Protein AF-A0A2E0JYD3-F1 (afdb_monomer_lite)

Foldseek 3Di:
DVVVVVVVVVVCVVVVVVVCVCVVCVPPDDDPVVVVVVVCVVVVVVVVVVQVVQQDPVRDRVDDPLNVVLVVQLVVVCVVVVDNVRSVVVSVVSSVVVVVVPD

pLDDT: mean 79.3, std 8.09, range [50.38, 93.44]

Radius of gyration: 19.15 Å; chains: 1; bounding box: 35×36×52 Å

Structure (mmCIF, N/CA/C/O backbone):
data_AF-A0A2E0JYD3-F1
#
_entry.id   AF-A0A2E0JYD3-F1
#
loop_
_atom_site.group_PDB
_atom_site.id
_atom_site.type_symbol
_atom_site.label_atom_id
_atom_site.label_alt_id
_atom_site.label_comp_id
_atom_site.label_asym_id
_atom_site.label_entity_id
_atom_site.label_seq_id
_atom_site.pdbx_PDB_ins_code
_atom_site.Cartn_x
_atom_site.Cartn_y
_atom_site.Cartn_z
_atom_site.occupancy
_atom_site.B_iso_or_equiv
_atom_site.auth_seq_id
_atom_site.auth_comp_id
_atom_site.auth_asym_id
_atom_site.auth_atom_id
_atom_site.pdbx_PDB_model_num
ATOM 1 N N . MET A 1 1 ? 16.755 -21.239 9.951 1.00 60.41 1 MET A N 1
ATOM 2 C CA . MET A 1 1 ? 16.155 -21.185 11.306 1.00 60.41 1 MET A CA 1
ATOM 3 C C . MET A 1 1 ? 15.994 -19.756 11.841 1.00 60.41 1 MET A C 1
ATOM 5 O O . MET A 1 1 ? 15.071 -19.540 12.607 1.00 60.41 1 MET A O 1
ATOM 9 N N . SER A 1 2 ? 16.799 -18.769 11.420 1.00 83.50 2 SER A N 1
ATOM 10 C CA . SER A 1 2 ? 16.642 -17.349 11.807 1.00 83.50 2 SER A CA 1
ATOM 11 C C . SER A 1 2 ? 15.534 -16.603 11.044 1.00 83.50 2 SER A C 1
ATOM 13 O O . SER A 1 2 ? 14.799 -15.829 11.646 1.00 83.50 2 SER A O 1
ATOM 15 N N . LEU A 1 3 ? 15.362 -16.871 9.742 1.00 86.75 3 LEU A N 1
ATOM 16 C CA . LEU A 1 3 ? 14.348 -16.201 8.906 1.00 86.75 3 LEU A CA 1
ATOM 17 C C . LEU A 1 3 ? 12.910 -16.449 9.377 1.00 86.75 3 LEU A C 1
ATOM 19 O O . LEU A 1 3 ? 12.113 -15.520 9.413 1.00 86.75 3 LEU A O 1
ATOM 23 N N . PHE A 1 4 ? 12.592 -17.683 9.781 1.00 89.88 4 PHE A N 1
ATOM 24 C CA . PHE A 1 4 ? 11.268 -18.032 10.302 1.00 89.88 4 PHE A CA 1
ATOM 25 C C . PHE A 1 4 ? 10.915 -17.190 11.534 1.00 89.88 4 PHE A C 1
ATOM 27 O O . PHE A 1 4 ? 9.871 -16.546 11.565 1.00 89.88 4 PHE A O 1
ATOM 34 N N . TRP A 1 5 ? 11.825 -17.120 12.509 1.00 92.00 5 TRP A N 1
ATOM 35 C CA . TRP A 1 5 ? 11.648 -16.279 13.692 1.00 92.00 5 TRP A CA 1
ATOM 36 C C . TRP A 1 5 ? 11.594 -14.788 13.356 1.00 92.00 5 TRP A C 1
ATOM 38 O O . TRP A 1 5 ? 10.828 -14.065 13.984 1.00 92.00 5 TRP A O 1
ATOM 48 N N . GLY A 1 6 ? 12.337 -14.337 12.340 1.00 89.75 6 GLY A N 1
ATOM 49 C CA . GLY A 1 6 ? 12.255 -12.968 11.828 1.00 89.75 6 GLY A CA 1
ATOM 50 C C . GLY A 1 6 ? 10.866 -12.616 11.286 1.00 89.75 6 GLY A C 1
ATOM 51 O O . GLY A 1 6 ? 10.304 -11.596 11.673 1.00 89.75 6 GLY A O 1
ATOM 52 N N . ILE A 1 7 ? 10.276 -13.481 10.456 1.00 89.81 7 ILE A N 1
ATOM 53 C CA . ILE A 1 7 ? 8.919 -13.289 9.915 1.00 89.81 7 ILE A CA 1
ATOM 54 C C . ILE A 1 7 ? 7.879 -13.324 11.041 1.00 89.81 7 ILE A C 1
ATOM 56 O O . ILE A 1 7 ? 6.985 -12.481 11.076 1.00 89.81 7 ILE A O 1
ATOM 60 N N . VAL A 1 8 ? 8.011 -14.262 11.985 1.00 93.44 8 VAL A 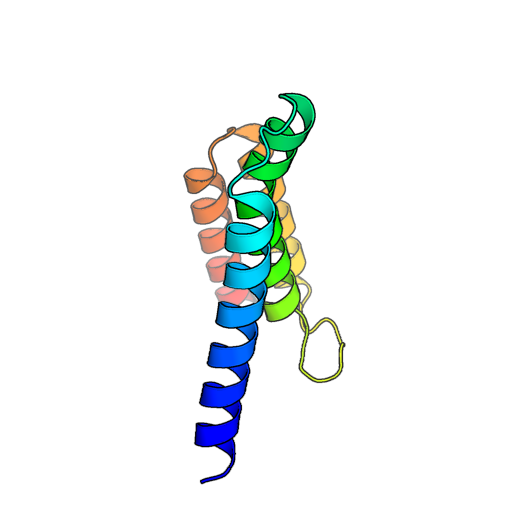N 1
ATOM 61 C CA . VAL A 1 8 ? 7.108 -14.371 13.140 1.00 93.44 8 VAL A CA 1
ATOM 62 C C . VAL A 1 8 ? 7.176 -13.112 14.009 1.00 93.44 8 VAL A C 1
ATOM 64 O O . VAL A 1 8 ? 6.135 -12.543 14.326 1.00 93.44 8 VAL A O 1
ATOM 67 N N . LEU A 1 9 ? 8.375 -12.627 14.347 1.00 92.44 9 LEU A N 1
ATOM 68 C CA . LEU A 1 9 ? 8.553 -11.393 15.120 1.00 92.44 9 LEU A CA 1
ATOM 69 C C . LEU A 1 9 ? 8.031 -10.160 14.376 1.00 92.44 9 LEU A C 1
ATOM 71 O O . LEU A 1 9 ? 7.368 -9.327 14.989 1.00 92.44 9 LEU A O 1
ATOM 75 N N . ALA A 1 10 ? 8.275 -10.054 13.067 1.00 89.56 10 ALA A N 1
ATOM 76 C CA . ALA A 1 10 ? 7.747 -8.965 12.248 1.00 89.56 10 ALA A CA 1
ATOM 77 C C . ALA A 1 10 ? 6.210 -8.986 12.201 1.00 89.56 10 ALA A C 1
ATOM 79 O O . ALA A 1 10 ? 5.571 -7.947 12.370 1.00 89.56 10 ALA A O 1
ATOM 80 N N . GLY A 1 11 ? 5.611 -10.170 12.045 1.00 87.75 11 GLY A N 1
ATOM 81 C CA . GLY A 1 11 ? 4.162 -10.357 12.069 1.00 87.75 11 GLY A CA 1
ATOM 82 C C . GLY A 1 11 ? 3.546 -9.999 13.421 1.00 87.75 11 GLY A C 1
ATOM 83 O O . GLY A 1 11 ? 2.576 -9.242 13.469 1.00 87.75 11 GLY A O 1
ATOM 84 N N . ILE A 1 12 ? 4.138 -10.477 14.523 1.00 92.56 12 ILE A N 1
ATOM 85 C CA . ILE A 1 12 ? 3.709 -10.127 15.885 1.00 92.56 12 ILE A CA 1
ATOM 86 C C . ILE A 1 12 ? 3.826 -8.618 16.094 1.00 92.56 12 ILE A C 1
ATOM 88 O O . ILE A 1 12 ? 2.862 -7.993 16.527 1.00 92.56 12 ILE A O 1
ATOM 92 N N . GLY A 1 13 ? 4.961 -8.010 15.743 1.00 90.19 13 GLY A N 1
ATOM 93 C CA . GLY A 1 13 ? 5.177 -6.570 15.874 1.00 90.19 13 GLY A CA 1
ATOM 94 C C . GLY A 1 13 ? 4.125 -5.756 15.120 1.00 90.19 13 GLY A C 1
ATOM 95 O O . GLY A 1 13 ? 3.495 -4.880 15.709 1.00 90.19 13 GLY A O 1
ATOM 96 N N . ALA A 1 14 ? 3.863 -6.096 13.855 1.00 87.44 14 ALA A N 1
ATOM 97 C CA . ALA A 1 14 ? 2.863 -5.421 13.032 1.00 87.44 14 ALA A CA 1
ATOM 98 C C . ALA A 1 14 ? 1.443 -5.535 13.613 1.00 87.44 14 ALA A C 1
ATOM 100 O O . ALA A 1 14 ? 0.733 -4.531 13.717 1.00 87.44 14 ALA A O 1
ATOM 101 N N . TYR A 1 15 ? 1.032 -6.734 14.043 1.00 86.69 15 TYR A N 1
ATOM 102 C CA . TYR A 1 15 ? -0.284 -6.939 14.657 1.00 86.69 15 TYR A CA 1
ATOM 103 C C . TYR A 1 15 ? -0.416 -6.228 16.001 1.00 86.69 15 TYR A C 1
ATOM 105 O O . TYR A 1 15 ? -1.455 -5.629 16.270 1.00 86.69 15 TYR A O 1
ATOM 113 N N . THR A 1 16 ? 0.635 -6.246 16.820 1.00 90.06 16 THR A N 1
ATOM 114 C CA . THR A 1 16 ? 0.636 -5.591 18.133 1.00 90.06 16 THR A CA 1
ATOM 115 C C . THR A 1 16 ? 0.559 -4.076 17.978 1.00 90.06 16 THR A C 1
ATOM 117 O O . THR A 1 16 ? -0.213 -3.433 18.685 1.00 90.06 16 THR A O 1
ATOM 120 N N . MET A 1 17 ? 1.283 -3.503 17.008 1.00 84.81 17 MET A N 1
ATOM 121 C CA . MET A 1 17 ? 1.193 -2.072 16.707 1.00 84.81 17 MET A CA 1
ATOM 122 C C . MET A 1 17 ? -0.212 -1.687 16.235 1.00 84.81 17 MET A C 1
ATOM 124 O O . MET A 1 17 ? -0.762 -0.675 16.646 1.00 84.81 17 MET A O 1
ATOM 128 N N . ARG A 1 18 ? -0.844 -2.514 15.399 1.00 82.75 18 ARG A N 1
ATOM 129 C CA . ARG A 1 18 ? -2.215 -2.248 14.950 1.00 82.75 18 ARG A CA 1
ATOM 130 C C . ARG A 1 18 ? -3.221 -2.361 16.099 1.00 82.75 18 ARG A C 1
ATOM 132 O O . ARG A 1 18 ? -4.121 -1.532 16.214 1.00 82.75 18 ARG A O 1
ATOM 139 N N . ALA A 1 19 ? -3.058 -3.369 16.953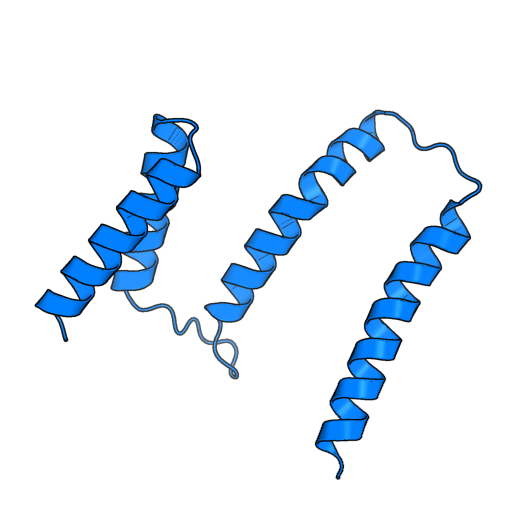 1.00 82.88 19 ALA A N 1
ATOM 140 C CA . ALA A 1 19 ? -3.921 -3.614 18.101 1.00 82.88 19 ALA A CA 1
ATOM 141 C C . ALA A 1 19 ? -3.787 -2.532 19.179 1.00 82.88 19 ALA A C 1
ATOM 143 O O . ALA A 1 19 ? -4.790 -2.181 19.794 1.00 82.88 19 ALA A O 1
ATOM 144 N N . SER A 1 20 ? -2.593 -1.965 19.386 1.00 84.69 20 SER A N 1
ATOM 145 C CA . SER A 1 20 ? -2.389 -0.896 20.367 1.00 84.69 20 SER A CA 1
ATOM 146 C C . SER A 1 20 ? -3.230 0.334 20.027 1.00 84.69 20 SER A C 1
ATOM 148 O O . SER A 1 20 ? -3.939 0.830 20.897 1.00 84.69 20 SER A O 1
ATOM 150 N N . PHE A 1 21 ? -3.252 0.760 18.759 1.00 76.44 21 PHE A N 1
ATOM 151 C CA . PHE A 1 21 ? -4.109 1.856 18.306 1.00 76.44 21 PHE A CA 1
ATOM 152 C C . PHE A 1 21 ? -5.593 1.537 18.480 1.00 76.44 21 PHE A C 1
ATOM 154 O O . PHE A 1 21 ? -6.330 2.374 18.981 1.00 76.44 21 PHE A O 1
ATOM 161 N N . VAL A 1 22 ? -6.046 0.334 18.126 1.00 79.12 22 VAL A N 1
ATOM 162 C CA . VAL A 1 22 ? -7.465 -0.031 18.281 1.00 79.12 22 VAL A CA 1
ATOM 163 C C . VAL A 1 22 ? -7.874 -0.063 19.755 1.00 79.12 22 VAL A C 1
ATOM 165 O O . VAL A 1 22 ? -8.921 0.469 20.107 1.00 79.12 22 VAL A O 1
ATOM 168 N N . LEU A 1 23 ? -7.052 -0.646 20.630 1.00 78.69 23 LEU A N 1
ATOM 169 C CA . LEU A 1 23 ? -7.358 -0.779 22.055 1.00 78.69 23 LEU A CA 1
ATOM 170 C C . LEU A 1 23 ? -7.285 0.566 22.789 1.00 78.69 23 LEU A C 1
ATOM 172 O O . LEU A 1 23 ? -8.204 0.884 23.541 1.00 78.69 23 LEU A O 1
ATOM 176 N N . LEU A 1 24 ? -6.252 1.377 22.534 1.00 78.75 24 LEU A N 1
ATOM 177 C CA . LEU A 1 24 ? -6.083 2.702 23.150 1.00 78.75 24 LEU A CA 1
ATOM 178 C C . LEU A 1 24 ? -7.178 3.691 22.735 1.00 78.75 24 LEU A C 1
ATOM 180 O O . LEU A 1 24 ? -7.550 4.557 23.521 1.00 78.75 24 LEU A O 1
ATOM 184 N N . LEU A 1 25 ? -7.698 3.566 21.513 1.00 72.94 25 LEU A N 1
ATOM 185 C CA . LEU A 1 25 ? -8.690 4.483 20.944 1.00 72.94 25 LEU A CA 1
ATOM 186 C C . LEU A 1 25 ? -10.117 3.912 20.952 1.00 72.94 25 LEU A C 1
ATOM 188 O O . LEU A 1 25 ? -11.045 4.602 20.541 1.00 72.94 25 LEU A O 1
ATOM 192 N N . SER A 1 26 ? -10.312 2.696 21.477 1.00 73.69 26 SER A N 1
ATOM 193 C CA . SER A 1 26 ? -11.612 2.004 21.549 1.00 73.69 26 SER A CA 1
ATOM 194 C C . SER A 1 26 ? -12.698 2.772 22.314 1.00 73.69 26 SER A C 1
ATOM 196 O O . SER A 1 26 ? -13.882 2.557 22.069 1.00 73.69 26 SER A O 1
ATOM 198 N N . GLY A 1 27 ? -12.309 3.676 23.219 1.00 70.62 27 GLY A N 1
ATOM 199 C CA . GLY A 1 27 ? -13.224 4.512 24.002 1.00 70.62 27 GLY A CA 1
ATOM 200 C C . GLY A 1 27 ? -13.392 5.949 23.497 1.00 70.62 27 GLY A C 1
ATOM 201 O O . GLY A 1 27 ? -14.087 6.727 24.145 1.00 70.62 27 GLY A O 1
ATOM 202 N N . VAL A 1 28 ? -12.748 6.337 22.388 1.00 75.19 28 VAL A N 1
ATOM 203 C CA . VAL A 1 28 ? -12.742 7.725 21.898 1.00 75.19 28 VAL A CA 1
ATOM 204 C C . VAL A 1 28 ? -13.625 7.853 20.660 1.00 75.19 28 VAL A C 1
ATOM 206 O O . VAL A 1 28 ? -13.387 7.217 19.637 1.00 75.19 28 VAL A O 1
ATOM 209 N N . THR A 1 29 ? -14.632 8.723 20.720 1.00 73.50 29 THR A N 1
ATOM 210 C CA . THR A 1 29 ? -15.406 9.118 19.538 1.00 73.50 29 THR A CA 1
ATOM 211 C C . THR A 1 29 ? -14.595 10.109 18.710 1.00 73.50 29 THR A C 1
ATOM 213 O O . THR A 1 29 ? -14.269 11.200 19.186 1.00 73.50 29 THR A O 1
ATOM 216 N N . PHE A 1 30 ? -14.264 9.749 17.473 1.00 74.00 30 PH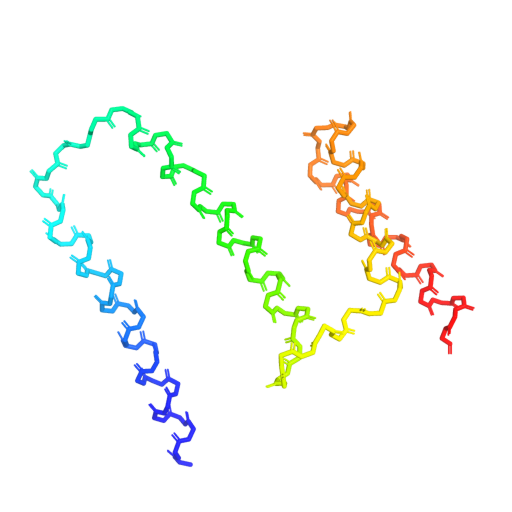E A N 1
ATOM 217 C CA . PHE A 1 30 ? -13.528 10.639 16.578 1.00 74.00 30 PHE A CA 1
ATOM 218 C C . PHE A 1 30 ? -14.438 11.716 15.980 1.00 74.00 30 PHE A C 1
ATOM 220 O O . PHE A 1 30 ? -15.570 11.413 15.609 1.00 74.00 30 PHE A O 1
ATOM 227 N N . PRO A 1 31 ? -13.944 12.954 15.809 1.00 81.19 31 PRO A N 1
ATOM 228 C CA . PRO A 1 31 ? -14.655 13.969 15.042 1.00 81.19 31 PRO A CA 1
ATOM 229 C C . PRO A 1 31 ? -14.733 13.573 13.557 1.00 81.19 31 PRO A C 1
ATOM 231 O O . PRO A 1 31 ? -13.784 13.002 13.013 1.00 81.19 31 PRO A O 1
ATOM 234 N N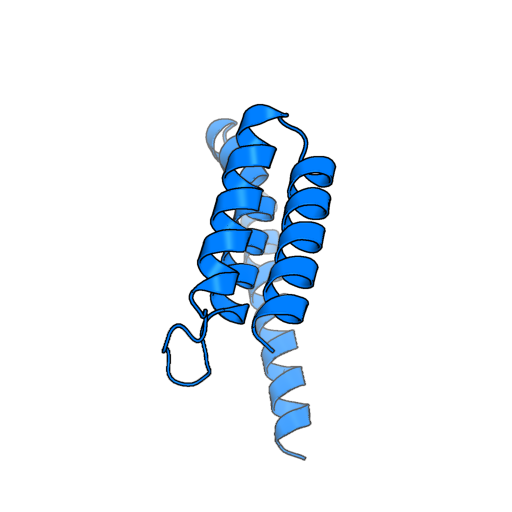 . ASP A 1 32 ? -15.813 13.961 12.871 1.00 80.44 32 ASP A N 1
ATOM 235 C CA . ASP A 1 32 ? -16.115 13.579 11.475 1.00 80.44 32 ASP A CA 1
ATOM 236 C C . ASP A 1 32 ? -14.971 13.845 10.483 1.00 80.44 32 ASP A C 1
ATOM 238 O O . ASP A 1 32 ? -14.797 13.144 9.484 1.00 80.44 32 ASP A O 1
ATOM 242 N N . ARG A 1 33 ? -14.149 14.865 10.761 1.00 79.00 33 ARG A N 1
ATOM 243 C CA . ARG A 1 33 ? -12.985 15.211 9.936 1.00 79.00 33 ARG A CA 1
ATOM 244 C C . ARG A 1 33 ? -11.908 14.119 9.963 1.00 79.00 33 ARG A C 1
ATOM 246 O O . ARG A 1 33 ? -11.283 13.882 8.936 1.00 79.00 33 ARG A O 1
ATOM 253 N N . VAL A 1 34 ? -11.696 13.461 11.104 1.00 79.81 34 VAL A N 1
ATOM 254 C CA . VAL A 1 34 ? -10.706 12.380 11.247 1.00 79.81 34 VAL A CA 1
ATOM 255 C C . VAL A 1 34 ? -11.200 11.123 10.541 1.00 79.81 34 VAL A C 1
ATOM 257 O O . VAL A 1 34 ? -10.437 10.524 9.793 1.00 79.81 34 VAL A O 1
ATOM 260 N N . ILE A 1 35 ? -12.483 10.782 10.685 1.00 79.88 35 ILE A N 1
ATOM 261 C CA . ILE A 1 35 ? -13.096 9.622 10.017 1.00 79.88 35 ILE A CA 1
ATOM 262 C C . ILE A 1 35 ? -12.931 9.726 8.496 1.00 79.88 35 ILE A C 1
ATOM 264 O O . ILE A 1 35 ? -12.437 8.799 7.863 1.00 79.88 35 ILE A O 1
ATOM 268 N N . ARG A 1 36 ? -13.203 10.905 7.922 1.00 81.75 36 ARG A N 1
ATOM 269 C CA . ARG A 1 36 ? -13.023 11.141 6.482 1.00 81.75 36 ARG A CA 1
ATOM 270 C C . ARG A 1 36 ? -11.579 10.927 6.010 1.00 81.75 36 ARG A C 1
ATOM 272 O O . ARG A 1 36 ? -11.361 10.492 4.884 1.00 81.75 36 ARG A O 1
ATOM 279 N N . ILE A 1 37 ? -10.585 11.254 6.836 1.00 79.44 37 ILE A N 1
ATOM 280 C CA . ILE A 1 37 ? -9.169 11.013 6.511 1.00 79.44 37 ILE A CA 1
ATOM 281 C C . ILE A 1 37 ? -8.849 9.518 6.633 1.00 79.44 37 ILE A C 1
ATOM 283 O O . ILE A 1 37 ? -8.158 8.974 5.773 1.00 79.44 37 ILE A O 1
ATOM 287 N N . LEU A 1 38 ? -9.385 8.845 7.657 1.00 79.38 38 LEU A N 1
ATOM 288 C CA . LEU A 1 38 ? -9.202 7.408 7.873 1.00 79.38 38 LEU A CA 1
ATOM 289 C C . LEU A 1 38 ? -9.754 6.563 6.713 1.00 79.38 38 LEU A C 1
ATOM 291 O O . LEU A 1 38 ? -9.117 5.576 6.347 1.00 79.38 38 LEU A O 1
ATOM 295 N N . ASP A 1 39 ? -10.839 6.989 6.061 1.00 83.75 39 ASP A N 1
ATOM 296 C CA . ASP A 1 39 ? -11.376 6.321 4.862 1.00 83.75 39 ASP A CA 1
ATOM 297 C C . ASP A 1 39 ? -10.365 6.266 3.699 1.00 83.75 39 ASP A C 1
ATOM 299 O O . ASP A 1 39 ? -10.391 5.349 2.877 1.00 83.75 39 ASP A O 1
ATOM 303 N N . HIS A 1 40 ? -9.422 7.213 3.645 1.00 84.25 40 HIS A N 1
ATOM 304 C CA . HIS A 1 40 ? -8.391 7.277 2.605 1.00 84.25 40 HIS A CA 1
ATOM 305 C C . HIS A 1 40 ? -7.105 6.528 2.981 1.00 84.25 40 HIS A C 1
ATOM 307 O O . HIS A 1 40 ? -6.218 6.376 2.140 1.00 84.25 40 HIS A O 1
ATOM 313 N N . VAL A 1 41 ? -6.998 6.009 4.210 1.00 82.94 41 VAL A N 1
ATOM 314 C CA . VAL A 1 41 ? -5.815 5.257 4.659 1.00 82.94 41 VAL A CA 1
ATOM 315 C C . VAL A 1 41 ? -5.677 3.948 3.891 1.00 82.94 41 VAL A C 1
ATOM 317 O O . VAL A 1 41 ? -4.569 3.602 3.496 1.00 82.94 41 VAL A O 1
ATOM 320 N N . GLY A 1 42 ? -6.779 3.241 3.620 1.00 83.31 42 GLY A N 1
ATOM 321 C CA . GLY A 1 42 ? -6.754 2.006 2.826 1.00 83.31 42 GLY A CA 1
ATOM 322 C C . GLY A 1 42 ? -6.113 2.215 1.445 1.00 83.31 42 GLY A C 1
ATOM 323 O O . GLY A 1 42 ? -5.095 1.585 1.148 1.00 83.31 42 GLY A O 1
ATOM 324 N N . PRO A 1 43 ? -6.640 3.141 0.623 1.00 84.62 43 PRO A N 1
ATOM 325 C CA . PRO A 1 43 ? -6.028 3.516 -0.650 1.00 84.62 43 PRO A CA 1
ATOM 326 C C . PRO A 1 43 ? -4.576 4.006 -0.527 1.00 84.62 43 PRO A C 1
ATOM 328 O O . PRO A 1 43 ? -3.737 3.632 -1.345 1.00 84.62 43 PRO A O 1
ATOM 331 N N . ALA A 1 44 ? -4.255 4.800 0.500 1.00 84.44 44 ALA A N 1
ATOM 332 C CA . ALA A 1 44 ? -2.902 5.319 0.708 1.00 84.44 44 ALA A CA 1
ATOM 333 C C . ALA A 1 44 ? -1.885 4.209 1.021 1.00 84.44 44 ALA A C 1
ATOM 335 O O . ALA A 1 44 ? -0.778 4.217 0.486 1.00 84.44 44 ALA A O 1
ATOM 336 N N . VAL A 1 45 ? -2.264 3.227 1.843 1.00 86.50 45 VAL A N 1
ATOM 337 C CA . VAL A 1 45 ? -1.416 2.070 2.160 1.00 86.50 45 VAL A CA 1
ATOM 338 C C . VAL A 1 45 ? -1.186 1.217 0.917 1.00 86.50 45 VAL A C 1
ATOM 340 O O . VAL A 1 45 ? -0.053 0.819 0.663 1.00 86.50 45 VAL A O 1
ATOM 343 N N . MET A 1 46 ? -2.220 0.980 0.106 1.00 83.94 46 MET A N 1
ATOM 344 C CA . MET A 1 46 ? -2.061 0.244 -1.153 1.00 83.94 46 MET A CA 1
ATOM 345 C C . MET A 1 46 ? -1.094 0.956 -2.106 1.00 83.94 46 MET A C 1
ATOM 347 O O . MET A 1 46 ? -0.225 0.307 -2.684 1.00 83.94 46 MET A O 1
ATOM 351 N N . ALA A 1 47 ? -1.182 2.284 -2.220 1.00 82.31 47 ALA A N 1
ATOM 352 C CA . ALA A 1 47 ? -0.239 3.070 -3.013 1.00 82.31 47 ALA A CA 1
ATOM 353 C C . ALA A 1 47 ? 1.196 2.978 -2.465 1.00 82.31 47 ALA A C 1
ATOM 355 O O . ALA A 1 47 ? 2.136 2.779 -3.231 1.00 82.31 47 ALA A O 1
ATOM 356 N N . ALA A 1 48 ? 1.368 3.063 -1.144 1.00 84.44 48 ALA A N 1
ATOM 357 C CA . ALA A 1 48 ? 2.674 2.924 -0.506 1.00 84.44 48 ALA A CA 1
ATOM 358 C C . ALA A 1 48 ? 3.294 1.541 -0.756 1.00 84.44 48 ALA A C 1
ATOM 360 O O . ALA A 1 48 ? 4.476 1.457 -1.079 1.00 84.44 48 ALA A O 1
ATOM 361 N N . LEU A 1 49 ? 2.498 0.468 -0.675 1.00 84.25 49 LEU A N 1
ATOM 362 C CA . LEU A 1 49 ? 2.959 -0.888 -0.979 1.00 84.25 49 LEU A CA 1
ATOM 363 C C . LEU A 1 49 ? 3.454 -1.002 -2.424 1.00 84.25 49 LEU A C 1
ATOM 365 O O . LEU A 1 49 ? 4.546 -1.520 -2.642 1.00 84.25 49 LEU A O 1
ATOM 369 N N . VAL A 1 50 ? 2.714 -0.449 -3.390 1.00 81.94 50 VAL A N 1
ATOM 370 C CA . VAL A 1 50 ? 3.140 -0.422 -4.800 1.00 81.94 50 VAL A CA 1
ATOM 371 C C . VAL A 1 50 ? 4.480 0.304 -4.957 1.00 81.94 50 VAL A C 1
ATOM 373 O O . VAL A 1 50 ? 5.385 -0.198 -5.618 1.00 81.94 50 VAL A O 1
ATOM 376 N N . VAL A 1 51 ? 4.656 1.451 -4.300 1.00 80.75 51 VAL A N 1
ATOM 377 C CA . VAL A 1 51 ? 5.929 2.190 -4.339 1.00 80.75 51 VAL A CA 1
ATOM 378 C C . VAL A 1 51 ? 7.069 1.368 -3.736 1.00 80.75 51 VAL A C 1
ATOM 380 O O . VAL A 1 51 ? 8.147 1.300 -4.323 1.00 80.75 51 VAL A O 1
ATOM 383 N N . THR A 1 52 ? 6.840 0.695 -2.605 1.00 80.19 52 THR A N 1
ATOM 384 C CA . THR A 1 52 ? 7.862 -0.180 -2.010 1.00 80.19 52 THR A CA 1
ATOM 385 C C . THR A 1 52 ? 8.192 -1.384 -2.882 1.00 80.19 52 THR A C 1
ATOM 387 O O . THR A 1 52 ? 9.345 -1.784 -2.915 1.00 80.19 52 THR A O 1
ATOM 390 N N . THR A 1 53 ? 7.234 -1.932 -3.638 1.00 78.12 53 THR A N 1
ATOM 391 C CA . THR A 1 53 ? 7.519 -3.016 -4.595 1.00 78.12 53 THR A CA 1
ATOM 392 C C . THR A 1 53 ? 8.306 -2.547 -5.817 1.00 78.12 53 THR A C 1
ATOM 394 O O . THR A 1 53 ? 8.984 -3.355 -6.434 1.00 78.12 53 THR A O 1
ATOM 397 N N . LEU A 1 54 ? 8.240 -1.254 -6.151 1.00 73.19 54 LEU A N 1
ATOM 398 C CA . LEU A 1 54 ? 9.030 -0.627 -7.221 1.00 73.19 54 LEU A CA 1
ATOM 399 C C . LEU A 1 54 ? 10.410 -0.140 -6.742 1.00 73.19 54 LEU A C 1
ATOM 401 O O . LEU A 1 54 ? 11.223 0.324 -7.543 1.00 73.19 54 LEU A O 1
ATOM 405 N N . THR A 1 55 ? 10.664 -0.196 -5.434 1.00 77.12 55 THR A N 1
ATOM 406 C CA . THR A 1 55 ? 11.921 0.237 -4.821 1.00 77.12 55 THR A CA 1
ATOM 407 C C . THR A 1 55 ? 12.753 -1.001 -4.503 1.00 77.12 55 THR A C 1
ATOM 409 O O . THR A 1 55 ? 12.348 -1.832 -3.693 1.00 77.12 55 THR A O 1
ATOM 412 N N . GLY A 1 56 ? 13.916 -1.127 -5.142 1.00 70.31 56 GLY A N 1
ATOM 413 C CA . GLY A 1 56 ? 14.831 -2.246 -4.941 1.00 70.31 56 GLY A CA 1
ATOM 414 C C . GLY A 1 56 ? 15.444 -2.249 -3.538 1.00 70.31 56 GLY A C 1
ATOM 415 O O . GLY A 1 56 ? 15.402 -1.258 -2.804 1.00 70.31 56 GLY A O 1
ATOM 416 N N . SER A 1 57 ? 16.070 -3.367 -3.162 1.00 62.28 57 SER A N 1
ATOM 417 C CA . SER A 1 57 ? 16.612 -3.586 -1.809 1.00 62.28 57 SER A CA 1
ATOM 418 C C . SER A 1 57 ? 17.700 -2.583 -1.376 1.00 62.28 57 SER A C 1
ATOM 420 O O . SER A 1 57 ? 17.985 -2.492 -0.183 1.00 62.28 57 SER A O 1
ATOM 422 N N . GLU A 1 58 ? 18.302 -1.840 -2.310 1.00 63.06 58 GLU A N 1
ATOM 423 C CA . GLU A 1 58 ? 19.297 -0.784 -2.045 1.00 63.06 58 GLU A CA 1
ATOM 424 C C . GLU A 1 58 ? 18.695 0.634 -1.990 1.00 63.06 58 GLU A C 1
ATOM 426 O O . GLU A 1 58 ? 19.426 1.615 -1.869 1.00 63.06 58 GLU A O 1
ATOM 431 N N . GLY A 1 59 ? 17.368 0.778 -2.091 1.00 58.56 59 GLY A N 1
ATOM 432 C CA . GLY A 1 59 ? 16.710 2.087 -2.170 1.00 58.56 59 GLY A CA 1
ATOM 433 C C . GLY A 1 59 ? 16.805 2.747 -3.550 1.00 58.56 59 GLY A C 1
ATOM 434 O O . GLY A 1 59 ? 16.415 3.903 -3.705 1.00 58.56 59 GLY A O 1
ATOM 435 N N . GLN A 1 60 ? 17.306 2.023 -4.555 1.00 60.75 60 GLN A N 1
ATOM 436 C CA . GLN A 1 60 ? 17.260 2.450 -5.949 1.00 60.75 60 GLN A CA 1
ATOM 437 C C . GLN A 1 60 ? 15.868 2.163 -6.521 1.00 60.75 60 GLN A C 1
ATOM 439 O O . GLN A 1 60 ? 15.288 1.104 -6.274 1.00 60.75 60 GLN A O 1
ATOM 444 N N . LEU A 1 61 ? 15.321 3.115 -7.277 1.00 61.84 61 LEU A N 1
ATOM 445 C CA . LEU A 1 61 ? 14.119 2.890 -8.076 1.00 61.84 61 LEU A CA 1
ATOM 446 C C . LEU A 1 61 ? 14.494 1.912 -9.189 1.00 61.84 61 LEU A C 1
ATOM 448 O O . LEU A 1 61 ? 15.138 2.298 -10.160 1.00 61.84 61 LEU A O 1
ATOM 452 N N . GLU A 1 62 ? 14.104 0.651 -9.022 1.00 65.06 62 GLU A N 1
ATOM 453 C CA . GLU A 1 62 ? 14.289 -0.392 -10.038 1.00 65.06 62 GLU A CA 1
ATOM 454 C C . GLU A 1 62 ? 13.242 -0.262 -11.157 1.00 65.06 62 GLU A C 1
ATOM 456 O O . GLU A 1 62 ? 13.314 -0.957 -12.164 1.00 65.06 62 GLU A O 1
ATOM 461 N N . ALA A 1 63 ? 12.310 0.689 -10.995 1.00 62.94 63 ALA A N 1
ATOM 462 C CA . ALA A 1 63 ? 11.340 1.089 -11.996 1.00 62.94 63 ALA A CA 1
ATOM 463 C C . ALA A 1 63 ? 12.035 1.575 -13.282 1.00 62.94 63 ALA A C 1
ATOM 465 O O . ALA A 1 63 ? 12.507 2.712 -13.385 1.00 62.94 63 ALA A O 1
ATOM 466 N N . GLY A 1 64 ? 12.064 0.710 -14.287 1.00 71.38 64 GLY A N 1
ATOM 467 C CA . GLY A 1 64 ? 12.464 1.009 -15.642 1.00 71.38 64 GLY A CA 1
ATOM 468 C C . GLY A 1 64 ? 11.506 1.990 -16.333 1.00 71.38 64 GLY A C 1
ATOM 469 O O . GLY A 1 64 ? 10.380 2.244 -15.889 1.00 71.38 64 GLY A O 1
ATOM 470 N N . PRO A 1 65 ? 11.919 2.548 -17.482 1.00 73.19 65 PRO A N 1
ATOM 471 C CA . PRO A 1 65 ? 11.121 3.522 -18.227 1.00 73.19 65 PRO A CA 1
ATOM 472 C C . PRO A 1 65 ? 9.748 2.980 -18.673 1.00 73.19 65 PRO A C 1
ATOM 474 O O . PRO A 1 65 ? 8.795 3.753 -18.780 1.00 73.19 65 PRO A O 1
ATOM 477 N N . ILE A 1 66 ? 9.611 1.661 -18.875 1.00 73.56 66 ILE A N 1
ATOM 478 C CA . ILE A 1 66 ? 8.325 1.004 -19.176 1.00 73.56 66 ILE A CA 1
ATOM 479 C C . ILE A 1 66 ? 7.365 1.057 -17.975 1.00 73.56 66 ILE A C 1
ATOM 481 O O . ILE A 1 66 ? 6.167 1.293 -18.151 1.00 73.56 66 ILE A O 1
ATOM 485 N N . GLU A 1 67 ? 7.854 0.871 -16.751 1.00 74.81 67 GLU A N 1
ATOM 486 C CA . GLU A 1 67 ? 7.012 0.875 -15.547 1.00 74.81 67 GLU A CA 1
ATOM 487 C C . GLU A 1 67 ? 6.498 2.284 -15.247 1.00 74.81 67 GLU A C 1
ATOM 489 O O . GLU A 1 67 ? 5.313 2.467 -14.976 1.00 74.81 67 GLU A O 1
ATOM 494 N N . PHE A 1 68 ? 7.327 3.312 -15.435 1.00 78.69 68 PHE A N 1
ATOM 495 C CA . PHE A 1 68 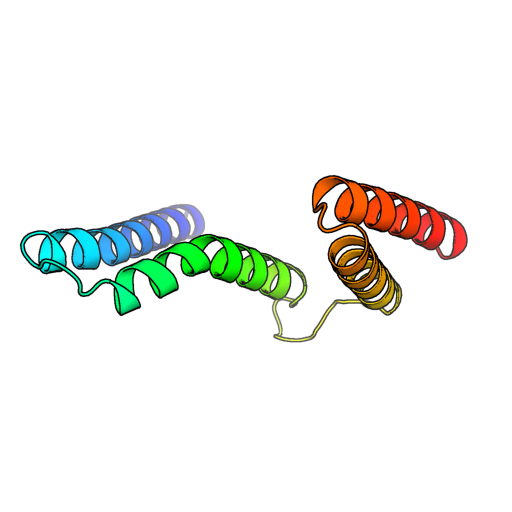? 6.862 4.700 -15.364 1.00 78.69 68 PHE A CA 1
ATOM 496 C C . PHE A 1 68 ? 5.802 5.027 -16.421 1.00 78.69 68 PHE A C 1
ATOM 498 O O . PHE A 1 68 ? 4.809 5.691 -16.112 1.00 78.69 68 PHE A O 1
ATOM 505 N N . LEU A 1 69 ? 5.974 4.546 -17.657 1.00 79.62 69 LEU A N 1
ATOM 506 C CA . LEU A 1 69 ? 5.011 4.775 -18.735 1.00 79.62 69 LEU A CA 1
ATOM 507 C C . LEU A 1 69 ? 3.671 4.091 -18.437 1.00 79.62 69 LEU A C 1
ATOM 509 O O . LEU A 1 69 ? 2.612 4.696 -18.597 1.00 79.62 69 LEU A O 1
ATOM 513 N N . THR A 1 70 ? 3.700 2.855 -17.948 1.00 79.94 70 THR A N 1
ATOM 514 C CA . THR A 1 70 ? 2.486 2.091 -17.624 1.00 79.94 70 THR A CA 1
ATOM 515 C C . THR A 1 70 ? 1.758 2.646 -16.402 1.00 79.94 70 THR A C 1
ATOM 517 O O . THR A 1 70 ? 0.531 2.752 -16.436 1.00 79.94 70 THR A O 1
ATOM 520 N N . LEU A 1 71 ? 2.478 3.114 -15.377 1.00 81.38 71 LEU A N 1
ATOM 521 C CA . LEU A 1 71 ? 1.898 3.846 -14.245 1.00 81.38 71 LEU A CA 1
ATOM 522 C C . LEU A 1 71 ? 1.256 5.167 -14.687 1.00 81.38 71 LEU A C 1
ATOM 524 O O . LEU A 1 71 ? 0.148 5.486 -14.250 1.00 81.38 71 LEU A O 1
ATOM 528 N N . ALA A 1 72 ? 1.901 5.914 -15.587 1.00 83.19 72 ALA A N 1
ATOM 529 C CA . ALA A 1 72 ? 1.340 7.148 -16.134 1.00 83.19 72 ALA A CA 1
ATOM 530 C C . ALA A 1 72 ? 0.059 6.882 -16.943 1.00 83.19 72 ALA A C 1
ATOM 532 O O . ALA A 1 72 ? -0.932 7.600 -16.788 1.00 83.19 72 ALA A O 1
ATOM 533 N N . VAL A 1 73 ? 0.041 5.818 -17.755 1.00 82.56 73 VAL A N 1
ATOM 534 C CA . VAL A 1 73 ? -1.154 5.381 -18.492 1.00 82.56 73 VAL A CA 1
ATOM 535 C C . VAL A 1 73 ? -2.263 4.961 -17.529 1.00 82.56 73 VAL A C 1
ATOM 537 O O . VAL A 1 73 ? -3.401 5.400 -17.688 1.00 82.56 73 VAL A O 1
ATOM 540 N N . MET A 1 74 ? -1.946 4.171 -16.500 1.00 81.06 74 MET A N 1
ATOM 541 C CA . MET A 1 74 ? -2.914 3.764 -15.481 1.00 81.06 74 MET A CA 1
ATOM 542 C C . MET A 1 74 ? -3.543 4.982 -14.804 1.00 81.06 74 MET A C 1
ATOM 544 O O . MET A 1 74 ? -4.770 5.084 -14.738 1.00 81.06 74 MET A O 1
ATOM 548 N N . ALA A 1 75 ? -2.718 5.920 -14.334 1.00 82.56 75 ALA A N 1
ATOM 549 C CA . ALA A 1 75 ? -3.169 7.128 -13.655 1.00 82.56 75 ALA A CA 1
ATOM 550 C C . ALA A 1 75 ? -4.037 8.000 -14.575 1.00 82.56 75 ALA A C 1
ATOM 552 O O . ALA A 1 75 ? -5.124 8.421 -14.178 1.00 82.56 75 ALA A O 1
ATOM 553 N N . GLY A 1 76 ? -3.605 8.211 -15.822 1.00 84.31 76 GLY A N 1
ATOM 554 C CA . GLY A 1 76 ? -4.333 9.010 -16.807 1.00 84.31 76 GLY A CA 1
ATOM 555 C C . GLY A 1 76 ? -5.690 8.413 -17.183 1.00 84.31 76 GLY A C 1
ATOM 556 O O . GLY A 1 76 ? -6.707 9.107 -17.146 1.00 84.31 76 GLY A O 1
ATOM 557 N N . VAL A 1 77 ? -5.737 7.112 -17.488 1.00 80.38 77 VAL A N 1
ATOM 558 C CA . VAL A 1 77 ? -6.983 6.426 -17.867 1.00 80.38 77 VAL A CA 1
ATOM 559 C C . VAL A 1 77 ? -7.948 6.350 -16.684 1.00 80.38 77 VAL A C 1
ATOM 561 O O . VAL A 1 77 ? -9.147 6.581 -16.859 1.00 80.38 77 VAL A O 1
ATOM 564 N N . THR A 1 78 ? -7.434 6.095 -15.477 1.00 82.88 78 THR A N 1
ATOM 565 C CA . THR A 1 78 ? -8.249 6.063 -14.254 1.00 82.88 78 THR A CA 1
ATOM 566 C C . THR A 1 78 ? -8.867 7.430 -13.964 1.00 82.88 78 THR A C 1
ATOM 568 O O . THR A 1 78 ? -10.056 7.500 -13.659 1.00 82.88 78 THR A O 1
ATOM 571 N N . LEU A 1 79 ? -8.113 8.529 -14.115 1.00 82.19 79 LEU A N 1
ATOM 572 C CA . LEU A 1 79 ? -8.657 9.881 -13.940 1.00 82.19 79 LEU A CA 1
ATOM 573 C C . LEU A 1 79 ? -9.741 10.214 -14.970 1.00 82.19 79 LEU A C 1
ATOM 575 O O . LEU A 1 79 ? -10.717 10.887 -14.639 1.00 82.19 79 LEU A O 1
ATOM 579 N N . TRP A 1 80 ? -9.573 9.758 -16.212 1.00 78.62 80 TRP A N 1
ATOM 580 C CA . TRP A 1 80 ? -10.486 10.102 -17.297 1.00 78.62 80 TRP A CA 1
ATOM 581 C C . TRP A 1 80 ? -11.802 9.323 -17.234 1.00 78.62 80 TRP A C 1
ATOM 583 O O . TRP A 1 80 ? -12.877 9.908 -17.366 1.00 78.62 80 TRP A O 1
ATOM 593 N N . ARG A 1 81 ? -11.734 8.009 -16.993 1.00 77.31 81 ARG A N 1
ATOM 594 C CA . ARG A 1 81 ? -12.919 7.142 -16.908 1.00 77.31 81 ARG A CA 1
ATOM 595 C C . ARG A 1 81 ? -13.570 7.140 -15.526 1.00 77.31 81 ARG A C 1
ATOM 597 O O . ARG A 1 81 ? -14.717 6.732 -15.427 1.00 77.31 81 ARG A O 1
ATOM 604 N N . LYS A 1 82 ? -12.860 7.589 -14.481 1.00 79.81 82 LYS A N 1
ATOM 605 C CA . LYS A 1 82 ? -13.232 7.412 -13.061 1.00 79.81 82 LYS A CA 1
ATOM 606 C C . LYS A 1 82 ? -13.442 5.941 -12.665 1.00 79.81 82 LYS A C 1
ATOM 608 O O . LYS A 1 82 ? -14.013 5.666 -11.616 1.00 79.81 82 LYS A O 1
ATOM 613 N N . ASP A 1 83 ? -12.912 5.018 -13.471 1.00 77.25 83 ASP A N 1
ATOM 614 C CA . ASP A 1 83 ? -13.017 3.571 -13.299 1.00 77.25 83 ASP A CA 1
ATOM 615 C C . ASP A 1 83 ? -11.623 2.951 -13.167 1.00 77.25 83 ASP A C 1
ATOM 617 O O . ASP A 1 83 ? -10.857 2.863 -14.133 1.00 77.25 83 ASP A O 1
ATOM 621 N N . LEU A 1 84 ? -11.313 2.470 -11.960 1.00 75.06 84 LEU A N 1
ATOM 622 C CA . LEU A 1 84 ? -10.040 1.815 -11.632 1.00 75.06 84 LEU A CA 1
ATOM 623 C C . LEU A 1 84 ? -9.809 0.532 -12.436 1.00 75.06 84 LEU A C 1
ATOM 625 O O . LEU A 1 84 ? -8.686 0.267 -12.854 1.00 75.06 84 LEU A O 1
ATOM 629 N N . LEU A 1 85 ? -10.863 -0.251 -12.685 1.00 81.56 85 LEU A N 1
ATOM 630 C CA . LEU A 1 85 ? -10.754 -1.512 -13.427 1.00 81.56 85 LEU A CA 1
ATOM 631 C C . LEU A 1 85 ? -10.328 -1.282 -14.880 1.00 81.56 85 LEU A C 1
ATOM 633 O O . LEU A 1 85 ? -9.477 -2.002 -15.396 1.00 81.56 85 LEU A O 1
ATOM 637 N N . ILE A 1 86 ? -10.882 -0.251 -15.524 1.00 79.38 86 ILE A N 1
ATOM 638 C CA . ILE A 1 86 ? -10.552 0.093 -16.911 1.00 79.38 86 ILE A CA 1
ATOM 639 C C . ILE A 1 86 ? -9.121 0.632 -16.986 1.00 79.38 86 ILE A C 1
ATOM 641 O O . ILE A 1 86 ? -8.369 0.240 -17.879 1.00 79.38 86 ILE A O 1
ATOM 645 N N . GLY A 1 87 ? -8.722 1.481 -16.033 1.00 78.69 87 GLY A N 1
ATOM 646 C CA . GLY A 1 87 ? -7.349 1.977 -15.935 1.00 78.69 87 GLY A CA 1
ATOM 647 C C . GLY A 1 87 ? -6.329 0.856 -15.744 1.00 78.69 87 GLY A C 1
ATOM 648 O O . GLY A 1 87 ? -5.345 0.798 -16.481 1.00 78.69 87 GLY A O 1
ATOM 649 N N . LEU A 1 88 ? -6.605 -0.074 -14.825 1.00 80.81 88 LEU A N 1
ATOM 650 C CA . LEU A 1 88 ? -5.761 -1.240 -14.569 1.00 80.81 88 LEU A CA 1
ATOM 651 C C . LEU A 1 88 ? -5.640 -2.139 -15.803 1.00 80.81 88 LEU A C 1
ATOM 653 O O . LEU A 1 88 ? -4.531 -2.495 -16.192 1.00 80.81 88 LEU A O 1
ATOM 657 N N . PHE A 1 89 ? -6.763 -2.485 -16.436 1.00 84.75 89 PHE A N 1
ATOM 658 C CA . PHE A 1 89 ? -6.760 -3.349 -17.616 1.00 84.75 89 PHE A CA 1
ATOM 659 C C . PHE A 1 89 ? -5.982 -2.713 -18.771 1.00 84.75 89 PHE A C 1
ATOM 661 O O . PHE A 1 89 ? -5.166 -3.368 -19.413 1.00 84.75 89 PHE A O 1
ATOM 668 N N . THR A 1 90 ? -6.178 -1.412 -18.992 1.00 83.88 90 THR A N 1
ATOM 669 C CA . THR A 1 90 ? -5.459 -0.677 -20.037 1.00 83.88 90 THR A CA 1
ATOM 670 C C . THR A 1 90 ? -3.958 -0.656 -19.759 1.00 83.88 90 THR A C 1
ATOM 672 O O . THR A 1 90 ? -3.170 -0.973 -20.644 1.00 83.88 90 THR A O 1
ATOM 675 N N . ALA A 1 91 ? -3.550 -0.345 -18.526 1.00 80.62 91 ALA A N 1
ATOM 676 C CA . ALA A 1 91 ? -2.143 -0.330 -18.137 1.00 80.62 91 ALA A CA 1
ATOM 677 C C . ALA A 1 91 ? -1.479 -1.707 -18.266 1.00 80.62 91 ALA A C 1
ATOM 679 O O . ALA A 1 91 ? -0.350 -1.789 -18.740 1.00 80.62 91 ALA A O 1
ATOM 680 N N . LEU A 1 92 ? -2.192 -2.784 -17.917 1.00 85.38 92 LEU A N 1
ATOM 681 C CA . LEU A 1 92 ? -1.712 -4.157 -18.071 1.00 85.38 92 LEU A CA 1
ATOM 682 C C . LEU A 1 92 ? -1.487 -4.520 -19.545 1.00 85.38 92 LEU A C 1
ATOM 684 O O . LEU A 1 92 ? -0.465 -5.112 -19.886 1.00 85.38 92 LEU A O 1
ATOM 688 N N . VAL A 1 93 ? -2.418 -4.138 -20.425 1.00 86.50 93 VAL A N 1
ATOM 689 C CA . VAL A 1 93 ? -2.280 -4.346 -21.873 1.00 86.50 93 VAL A CA 1
ATOM 690 C C . VAL A 1 93 ? -1.083 -3.568 -22.421 1.00 86.50 93 VAL A C 1
ATOM 692 O O . VAL A 1 93 ? -0.299 -4.128 -23.184 1.00 86.50 93 VAL A O 1
ATOM 695 N N . VAL A 1 94 ? -0.899 -2.308 -22.004 1.00 83.81 94 VAL A N 1
ATOM 696 C CA . VAL A 1 94 ? 0.273 -1.508 -22.399 1.00 83.81 94 VAL A CA 1
ATOM 697 C C . VAL A 1 94 ? 1.563 -2.139 -21.883 1.00 83.81 94 VAL A C 1
ATOM 699 O O . VAL A 1 94 ? 2.512 -2.262 -22.649 1.00 83.81 94 VAL A O 1
ATOM 702 N N . PHE A 1 95 ? 1.591 -2.601 -20.631 1.00 82.06 95 PHE A N 1
ATOM 703 C CA . PHE A 1 95 ? 2.757 -3.265 -20.052 1.00 82.06 95 PHE A CA 1
ATOM 704 C C . PHE A 1 95 ? 3.157 -4.502 -20.857 1.00 82.06 95 PHE A C 1
ATOM 706 O O . PHE A 1 95 ? 4.308 -4.619 -21.267 1.00 82.06 95 PHE A O 1
ATOM 713 N N . PHE A 1 96 ? 2.204 -5.387 -21.159 1.00 81.88 96 PHE A N 1
ATOM 714 C CA . PHE A 1 96 ? 2.471 -6.584 -21.958 1.00 81.88 96 PHE A CA 1
ATOM 715 C C . PHE A 1 96 ? 2.921 -6.255 -23.383 1.00 81.88 96 PHE A C 1
ATOM 717 O O . PHE A 1 96 ? 3.856 -6.877 -23.884 1.00 81.88 96 PHE A O 1
ATOM 724 N N . ALA A 1 97 ? 2.291 -5.273 -24.031 1.00 81.94 97 ALA A N 1
ATOM 725 C CA . ALA A 1 97 ? 2.665 -4.854 -25.378 1.00 81.94 97 ALA A CA 1
ATOM 726 C C . ALA A 1 97 ? 4.078 -4.251 -25.415 1.00 81.94 97 ALA A C 1
ATOM 728 O O . ALA A 1 97 ? 4.876 -4.610 -26.276 1.00 81.94 97 ALA A O 1
ATOM 729 N N . SER A 1 98 ? 4.414 -3.375 -24.464 1.00 77.44 98 SER A N 1
ATOM 730 C CA . SER A 1 98 ? 5.747 -2.776 -24.359 1.00 77.44 98 SER A CA 1
ATOM 731 C C . SER A 1 98 ? 6.811 -3.806 -23.985 1.00 77.44 98 SER A C 1
ATOM 733 O O . SER A 1 98 ? 7.878 -3.810 -24.590 1.00 77.44 98 SER A O 1
ATOM 735 N N . ASN A 1 99 ? 6.515 -4.722 -23.061 1.00 76.94 99 ASN A N 1
ATOM 736 C CA . ASN A 1 99 ? 7.433 -5.798 -22.690 1.00 76.94 99 ASN A CA 1
ATOM 737 C C . ASN A 1 99 ? 7.676 -6.778 -23.852 1.00 76.94 99 ASN A C 1
ATOM 739 O O . ASN A 1 99 ? 8.792 -7.236 -24.039 1.00 76.94 99 ASN A O 1
ATOM 743 N N . SER A 1 100 ? 6.659 -7.065 -24.670 1.00 75.88 100 SER A N 1
ATOM 744 C CA . SER A 1 100 ? 6.793 -7.916 -25.863 1.00 75.88 100 SER A CA 1
ATOM 745 C C . SER A 1 100 ? 7.584 -7.270 -27.007 1.00 75.88 100 SER A C 1
ATOM 747 O O . SER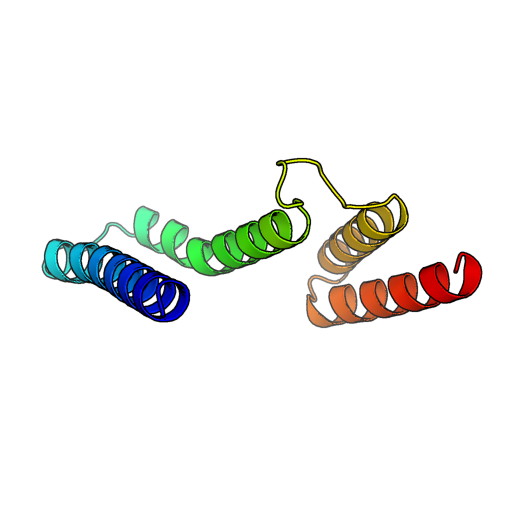 A 1 100 ? 8.032 -7.989 -27.896 1.00 75.88 100 SER A O 1
ATOM 749 N N . LEU A 1 101 ? 7.669 -5.938 -27.056 1.00 65.38 101 LEU A N 1
ATOM 750 C CA . LEU A 1 101 ? 8.344 -5.200 -28.130 1.00 65.38 101 LEU A CA 1
ATOM 751 C C . LEU A 1 101 ? 9.805 -4.865 -27.800 1.00 65.38 101 LEU A C 1
ATOM 753 O O . LEU A 1 101 ? 10.591 -4.651 -28.719 1.00 65.38 101 LEU A O 1
ATOM 757 N N . PHE A 1 102 ? 10.150 -4.783 -26.512 1.00 59.25 102 PHE A N 1
ATOM 758 C CA . PHE A 1 102 ? 11.475 -4.374 -26.026 1.00 59.25 102 PHE A CA 1
ATOM 759 C C . PHE A 1 102 ? 12.221 -5.459 -25.226 1.00 59.25 102 PHE A C 1
ATOM 761 O O . PHE A 1 102 ? 13.348 -5.201 -24.801 1.00 59.25 102 PHE A O 1
ATOM 768 N N . GLY A 1 103 ? 11.609 -6.628 -25.007 1.00 50.38 103 GLY A N 1
ATOM 769 C CA . GLY A 1 103 ? 12.241 -7.827 -24.437 1.00 50.38 103 GLY A CA 1
ATOM 770 C C . GLY A 1 103 ? 12.649 -8.823 -25.512 1.00 50.38 103 GLY A C 1
ATOM 771 O O . GLY A 1 103 ? 13.658 -9.524 -25.286 1.00 50.38 103 GLY A O 1
#

Secondary structure (DSSP, 8-state):
-HHHHHHHHHHHHHHHHHHHHHHHHTT-PPPHHHHHHHTTHHHHHHHHHHHHHTB-TTS-B---HHHHHHHHHHHHHHHHHS-HHHHHHHHHHHHHHHHHHH-

Sequence (103 aa):
MSLFWGIVLAGIGAYTMRASFVLLLSGVTFPDRVIRILDHVGPAVMAALVVTTLTGSEGQLEAGPIEFLTLAVMAGVTLWRKDLLIGLFTALVVFFASNSLFG